Protein AF-A0A2N2HLJ0-F1 (afdb_monomer_lite)

Foldseek 3Di:
DDDDDDDDDDDDDDDDDDDDDPDPPPDDDDDPVPPPPDDAPQSVCVVVVNDPCLQAVDVVGDDDGFLVSVCVPQNDLVSQQVVQVVQVPRPSPDPVHDDTPCQARPNPDHGDPPVVVPDDSPDDGD

Sequence (126 aa):
MKRNRIGMRGLLVLAAILLGTAVVLSVSAADPASAPKGKFMADRHQDRGVTCDKCHKESPPKAAVPTKVCFECHGDYDRLAQRTKQVEPNPHASHEGKLDCEVCHHGHKPPTDHCGSCHSFGFKVK

Radius of gyration: 33.55 Å; chains: 1; bounding box: 104×65×46 Å

Secondary structure (DSSP, 8-state):
-------------------------------GGGS--PPPHHHHHHTTT--HHHH-SSSS--SPPPHHHHHHHH--HHHHHHHTTTSSS-TTS-TT-S--GGGT--SSS----SGGGT--------

pLDDT: mean 82.44, std 20.29, range [33.31, 98.19]

Structure (mmCIF, N/CA/C/O backbone):
data_AF-A0A2N2HLJ0-F1
#
_entry.id   AF-A0A2N2HLJ0-F1
#
loop_
_atom_site.group_PDB
_atom_site.id
_atom_site.type_symbol
_atom_site.label_atom_id
_atom_site.label_alt_id
_atom_site.label_comp_id
_atom_site.label_asym_id
_atom_site.label_entity_id
_atom_site.label_seq_id
_atom_site.pdbx_PDB_ins_code
_atom_site.Cartn_x
_atom_site.Cartn_y
_atom_site.Cartn_z
_atom_site.occupancy
_atom_site.B_iso_or_equiv
_atom_site.auth_seq_id
_atom_site.auth_comp_id
_atom_site.auth_asym_id
_atom_site.auth_atom_id
_atom_site.pdbx_PDB_model_num
ATOM 1 N N . MET A 1 1 ? -91.214 -53.027 -13.740 1.00 41.72 1 MET A N 1
ATOM 2 C CA . MET A 1 1 ? -90.485 -53.437 -14.964 1.00 41.72 1 MET A CA 1
ATOM 3 C C . MET A 1 1 ? -88.998 -53.152 -14.791 1.00 41.72 1 MET A C 1
ATOM 5 O O . MET A 1 1 ? -88.645 -52.139 -14.201 1.00 41.72 1 MET A O 1
ATOM 9 N N . LYS A 1 2 ? -88.161 -54.117 -15.186 1.00 39.00 2 LYS A N 1
ATOM 10 C CA . LYS A 1 2 ? -86.738 -54.274 -14.838 1.00 39.00 2 LYS A CA 1
ATOM 11 C C . LYS A 1 2 ? -85.865 -53.083 -15.261 1.00 39.00 2 LYS A C 1
ATOM 13 O O . LYS A 1 2 ? -85.905 -52.664 -16.411 1.00 39.00 2 LYS A O 1
ATOM 18 N N . ARG A 1 3 ? -85.023 -52.615 -14.335 1.00 48.09 3 ARG A N 1
ATOM 19 C CA . ARG A 1 3 ? -83.837 -51.786 -14.603 1.00 48.09 3 ARG A CA 1
ATOM 20 C C . ARG A 1 3 ? -82.631 -52.710 -14.796 1.00 48.09 3 ARG A C 1
ATOM 22 O O . ARG A 1 3 ? -82.399 -53.552 -13.93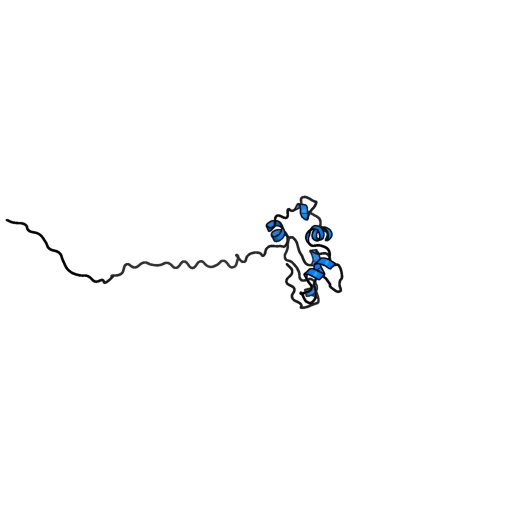5 1.00 48.09 3 ARG A O 1
ATOM 29 N N . ASN A 1 4 ? -81.859 -52.526 -15.864 1.00 40.19 4 ASN A N 1
ATOM 30 C CA . ASN A 1 4 ? -80.492 -53.053 -15.989 1.00 40.19 4 ASN A CA 1
ATOM 31 C C . ASN A 1 4 ? -79.734 -52.158 -16.991 1.00 40.19 4 ASN A C 1
ATOM 33 O O . ASN A 1 4 ? -80.114 -52.112 -18.154 1.00 40.19 4 ASN A O 1
ATOM 37 N N . ARG A 1 5 ? -78.928 -51.181 -16.545 1.00 53.34 5 ARG A N 1
ATOM 38 C CA . ARG A 1 5 ? -77.476 -51.251 -16.234 1.00 53.34 5 ARG A CA 1
ATOM 39 C C . ARG A 1 5 ? -76.655 -51.863 -17.382 1.00 53.34 5 ARG A C 1
ATOM 41 O O . ARG A 1 5 ? -76.783 -53.046 -17.652 1.00 53.34 5 ARG A O 1
ATOM 48 N N . ILE A 1 6 ? -76.023 -51.017 -18.202 1.00 54.12 6 ILE A N 1
ATOM 49 C CA . ILE A 1 6 ? -74.622 -50.521 -18.137 1.00 54.12 6 ILE A CA 1
ATOM 50 C C . ILE A 1 6 ? -73.573 -51.573 -18.540 1.00 54.12 6 ILE A C 1
ATOM 52 O O . ILE A 1 6 ? -73.383 -52.571 -17.858 1.00 54.12 6 ILE A O 1
ATOM 56 N N . GLY A 1 7 ? -72.794 -51.208 -19.559 1.00 33.31 7 GLY A N 1
ATOM 57 C CA . GLY A 1 7 ? -71.381 -51.544 -19.786 1.00 33.31 7 GLY A CA 1
ATOM 58 C C . GLY A 1 7 ? -70.936 -50.665 -20.960 1.00 33.31 7 GLY A C 1
ATOM 59 O O . GLY A 1 7 ? -71.536 -50.751 -22.019 1.00 33.31 7 GLY A O 1
ATOM 60 N N . MET A 1 8 ? -70.118 -49.618 -20.834 1.00 50.66 8 MET A N 1
ATOM 61 C CA . MET A 1 8 ? -68.741 -49.494 -20.345 1.00 50.66 8 MET A CA 1
ATOM 62 C C . MET A 1 8 ? -67.777 -50.479 -21.008 1.00 50.66 8 MET A C 1
ATOM 64 O O . MET A 1 8 ? -67.584 -51.578 -20.497 1.00 50.66 8 MET A O 1
ATOM 68 N N . ARG A 1 9 ? -67.159 -50.041 -22.118 1.00 46.88 9 ARG A N 1
ATOM 69 C CA . ARG A 1 9 ? -65.729 -50.207 -22.453 1.00 46.88 9 ARG A CA 1
ATOM 70 C C . ARG A 1 9 ? -65.421 -49.658 -23.851 1.00 46.88 9 ARG A C 1
ATOM 72 O O . ARG A 1 9 ? -66.042 -50.087 -24.813 1.00 46.88 9 ARG A O 1
ATOM 79 N N . GLY A 1 10 ? -64.399 -48.807 -23.954 1.00 35.62 10 GLY A N 1
ATOM 80 C CA . GLY A 1 10 ? -63.645 -48.644 -25.200 1.00 35.62 10 GLY A CA 1
ATOM 81 C C . GLY A 1 10 ? -63.074 -47.251 -25.454 1.00 35.62 10 GLY A C 1
ATOM 82 O O . GLY A 1 10 ? -63.817 -46.376 -25.861 1.00 35.62 10 GLY A O 1
ATOM 83 N N . LEU A 1 11 ? -61.751 -47.129 -25.267 1.00 45.88 11 LEU A N 1
ATOM 84 C CA . LEU A 1 11 ? -60.793 -46.321 -26.051 1.00 45.88 11 LEU A CA 1
ATOM 85 C C . LEU A 1 11 ? -61.077 -44.808 -26.213 1.00 45.88 11 LEU A C 1
ATOM 87 O O . LEU A 1 11 ? -61.991 -44.402 -26.908 1.00 45.88 11 LEU A O 1
ATOM 91 N N . LEU A 1 12 ? -60.332 -43.941 -25.518 1.00 43.38 12 LEU A N 1
ATOM 92 C CA . LEU A 1 12 ? -59.029 -43.372 -25.930 1.00 43.38 12 LEU A CA 1
ATOM 93 C C . LEU A 1 12 ? -59.136 -42.206 -26.941 1.00 43.38 12 LEU A C 1
ATOM 95 O O . LEU A 1 12 ? -59.811 -42.303 -27.955 1.00 43.38 12 LEU A O 1
ATOM 99 N N . VAL A 1 13 ? -58.297 -41.193 -26.676 1.00 43.41 13 VAL A N 1
ATOM 100 C CA . VAL A 1 13 ? -57.771 -40.133 -27.569 1.00 43.41 13 VAL A CA 1
ATOM 101 C C . VAL A 1 13 ? -58.446 -38.742 -27.525 1.00 43.41 13 VAL A C 1
ATOM 103 O O . VAL A 1 13 ? -59.406 -38.452 -28.223 1.00 43.41 13 VAL A O 1
ATOM 106 N N . LEU A 1 14 ? -57.850 -37.881 -26.684 1.00 48.00 14 LEU A N 1
ATOM 107 C CA . LEU A 1 14 ? -57.333 -36.520 -26.953 1.00 48.00 14 LEU A CA 1
ATOM 108 C C . LEU A 1 14 ? -58.010 -35.647 -28.033 1.00 48.00 14 LEU A C 1
ATOM 110 O O . LEU A 1 14 ? -57.856 -35.921 -29.216 1.00 48.00 14 LEU A O 1
ATOM 114 N N . ALA A 1 15 ? -58.509 -34.469 -27.636 1.00 42.38 15 ALA A N 1
ATOM 115 C CA . ALA A 1 15 ? -58.113 -33.187 -28.244 1.00 42.38 15 ALA A CA 1
ATOM 116 C C . ALA A 1 15 ? -58.603 -32.003 -27.391 1.00 42.38 15 ALA A C 1
ATOM 118 O O . ALA A 1 15 ? -59.780 -31.881 -27.066 1.00 42.38 15 ALA A O 1
ATOM 119 N N . ALA A 1 16 ? -57.651 -31.159 -27.005 1.00 51.50 16 ALA A N 1
ATOM 120 C CA . ALA A 1 16 ? -57.795 -30.001 -26.138 1.00 51.50 16 ALA A CA 1
ATOM 121 C C . ALA A 1 16 ? -58.559 -28.839 -26.800 1.00 51.50 16 ALA A C 1
ATOM 123 O O . ALA A 1 16 ? -58.324 -28.530 -27.966 1.00 51.50 16 ALA A O 1
ATOM 124 N N . ILE A 1 17 ? -59.395 -28.139 -26.024 1.00 53.31 17 ILE A N 1
ATOM 125 C CA . ILE A 1 17 ? -59.986 -26.847 -26.402 1.00 53.31 17 ILE A CA 1
ATOM 126 C C . ILE A 1 17 ? -59.719 -25.831 -25.279 1.00 53.31 17 ILE A C 1
ATOM 128 O O . ILE A 1 17 ? -60.378 -25.820 -24.246 1.00 53.31 17 ILE A O 1
ATOM 132 N N . LEU A 1 18 ? -58.680 -25.026 -25.520 1.00 51.25 18 LEU A N 1
ATOM 133 C CA . LEU A 1 18 ? -58.551 -23.585 -25.261 1.00 51.25 18 LEU A CA 1
ATOM 134 C C . LEU A 1 18 ? -59.130 -23.027 -23.942 1.00 51.25 18 LEU A C 1
ATOM 136 O O . LEU A 1 18 ? -60.212 -22.443 -23.924 1.00 51.25 18 LEU A O 1
ATOM 140 N N . LEU A 1 19 ? -58.326 -23.061 -22.874 1.00 52.19 19 LEU A N 1
ATOM 141 C CA . LEU A 1 19 ? -58.404 -22.080 -21.784 1.00 52.19 19 LEU A CA 1
ATOM 142 C C . LEU A 1 19 ? -57.305 -21.031 -21.995 1.00 52.19 19 LEU A C 1
ATOM 144 O O . LEU A 1 19 ? -56.118 -21.328 -21.874 1.00 52.19 19 LEU A O 1
ATOM 148 N N . GLY A 1 20 ? -57.703 -19.809 -22.350 1.00 51.50 20 GLY A N 1
ATOM 149 C CA . GLY A 1 20 ? -56.800 -18.675 -22.521 1.00 51.50 20 GLY A CA 1
ATOM 150 C C . GLY A 1 20 ? -56.199 -18.233 -21.189 1.00 51.50 20 GLY A C 1
ATOM 151 O O . GLY A 1 20 ? -56.867 -17.595 -20.380 1.00 51.50 20 GLY A O 1
ATOM 152 N N . THR A 1 21 ? -54.924 -18.544 -20.971 1.00 58.72 21 THR A N 1
ATOM 153 C CA . THR A 1 21 ? -54.109 -17.960 -19.903 1.00 58.72 21 THR A CA 1
ATOM 154 C C . THR A 1 21 ? -53.333 -16.775 -20.466 1.00 58.72 21 THR A C 1
ATOM 156 O O . THR A 1 21 ? -52.377 -16.955 -21.221 1.00 58.72 21 THR A O 1
ATOM 159 N N . ALA A 1 22 ? -53.741 -15.558 -20.108 1.00 55.38 22 ALA A N 1
ATOM 160 C CA . ALA A 1 22 ? -52.951 -14.357 -20.342 1.00 55.38 22 ALA A CA 1
ATOM 161 C C . ALA A 1 22 ? -51.695 -14.412 -19.455 1.00 55.38 22 ALA A C 1
ATOM 163 O O . ALA A 1 22 ? -51.746 -14.123 -18.261 1.00 55.38 22 ALA A O 1
ATOM 164 N N . VAL A 1 23 ? -50.568 -14.832 -20.032 1.00 57.69 23 VAL A N 1
ATOM 165 C CA . VAL A 1 23 ? -49.259 -14.752 -19.377 1.00 57.69 23 VAL A CA 1
ATOM 166 C C . VAL A 1 23 ? -48.766 -13.316 -19.523 1.00 57.69 23 VAL A C 1
ATOM 168 O O . VAL A 1 23 ? -48.292 -12.909 -20.580 1.00 57.69 23 VAL A O 1
ATOM 171 N N . VAL A 1 24 ? -48.906 -12.531 -18.459 1.00 59.25 24 VAL A N 1
ATOM 172 C CA . VAL A 1 24 ? -48.225 -11.240 -18.326 1.00 59.25 24 VAL A CA 1
ATOM 173 C C . VAL A 1 24 ? -46.728 -11.500 -18.139 1.00 59.25 24 VAL A C 1
ATOM 175 O O . VAL A 1 24 ? -46.290 -11.941 -17.079 1.00 59.25 24 VAL A O 1
ATOM 178 N N . LEU A 1 25 ? -45.933 -11.261 -19.187 1.00 54.66 25 LEU A N 1
ATOM 179 C CA . LEU A 1 25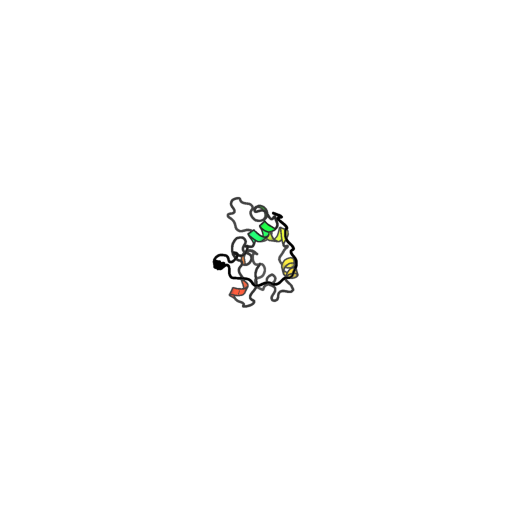 ? -44.477 -11.170 -19.069 1.00 54.66 25 LEU A CA 1
ATOM 180 C C . LEU A 1 25 ? -44.135 -9.860 -18.351 1.00 54.66 25 LEU A C 1
ATOM 182 O O . LEU A 1 25 ? -44.037 -8.802 -18.972 1.00 54.66 25 LEU A O 1
ATOM 186 N N . SER A 1 26 ? -43.937 -9.929 -17.039 1.00 60.12 26 SER A N 1
ATOM 187 C CA . SER A 1 26 ? -43.266 -8.863 -16.300 1.00 60.12 26 SER A CA 1
ATOM 188 C C . SER A 1 26 ? -41.787 -8.860 -16.691 1.00 60.12 26 SER A C 1
ATOM 190 O O . SER A 1 26 ? -40.994 -9.644 -16.175 1.00 60.12 26 SER A O 1
ATOM 192 N N . VAL A 1 27 ? -41.407 -7.991 -17.628 1.00 61.78 27 VAL A N 1
ATOM 193 C CA . VAL A 1 27 ? -40.005 -7.604 -17.813 1.00 61.78 27 VAL A CA 1
ATOM 194 C C . VAL A 1 27 ? -39.602 -6.802 -16.577 1.00 61.78 27 VAL A C 1
ATOM 196 O O . VAL A 1 27 ? -40.011 -5.657 -16.402 1.00 61.78 27 VAL A O 1
ATOM 199 N N . SER A 1 28 ? -38.819 -7.411 -15.686 1.00 66.31 28 SER A N 1
ATOM 200 C CA . SER A 1 28 ? -38.047 -6.643 -14.712 1.00 66.31 28 SER A CA 1
ATOM 201 C C . SER A 1 28 ? -36.950 -5.916 -15.478 1.00 66.31 28 SER A C 1
ATOM 203 O O . SER A 1 28 ? -36.001 -6.537 -15.956 1.00 66.31 28 SER A O 1
ATOM 205 N N . ALA A 1 29 ? -37.095 -4.600 -15.623 1.00 62.53 29 ALA A N 1
ATOM 206 C CA . ALA A 1 29 ? -35.993 -3.744 -16.025 1.00 62.53 29 ALA A CA 1
ATOM 207 C C . ALA A 1 29 ? -34.878 -3.903 -14.982 1.00 62.53 29 ALA A C 1
ATOM 209 O O . ALA A 1 29 ? -35.092 -3.650 -13.799 1.00 62.53 29 ALA A O 1
ATOM 210 N N . ALA A 1 30 ? -33.710 -4.385 -15.403 1.00 61.69 30 ALA A N 1
ATOM 211 C CA . ALA A 1 30 ? -32.536 -4.378 -14.549 1.00 61.69 30 ALA A CA 1
ATOM 212 C C . ALA A 1 30 ? -32.138 -2.914 -14.313 1.00 61.69 30 ALA A C 1
ATOM 214 O O . ALA A 1 30 ? -31.792 -2.212 -15.263 1.00 61.69 30 ALA A O 1
ATOM 215 N N . ASP A 1 31 ? -32.217 -2.455 -13.063 1.00 63.84 31 ASP A N 1
ATOM 216 C CA . ASP A 1 31 ? -31.758 -1.127 -12.667 1.00 63.84 31 ASP A CA 1
ATOM 217 C C . ASP A 1 31 ? -30.255 -0.980 -12.981 1.00 63.84 31 ASP A C 1
ATOM 219 O O . ASP A 1 31 ? -29.427 -1.677 -12.382 1.00 63.84 31 ASP A O 1
ATOM 223 N N . PRO A 1 32 ? -29.844 -0.047 -13.863 1.00 59.53 32 PRO A N 1
ATOM 224 C CA . PRO A 1 32 ? -28.428 0.198 -14.153 1.00 59.53 32 PRO A CA 1
ATOM 225 C C . PRO A 1 32 ? -27.656 0.749 -12.936 1.00 59.53 32 PRO A C 1
ATOM 227 O O . PRO A 1 32 ? -26.433 0.869 -12.975 1.00 59.53 32 PRO A O 1
ATOM 230 N N . ALA A 1 33 ? -28.351 1.056 -11.836 1.00 60.28 33 ALA A N 1
ATOM 231 C CA . ALA A 1 33 ? -27.780 1.536 -10.582 1.00 60.28 33 ALA A CA 1
ATOM 232 C C . ALA A 1 33 ? -27.187 0.427 -9.686 1.00 60.28 33 ALA A C 1
ATOM 234 O O . ALA A 1 33 ? -26.561 0.741 -8.673 1.00 60.28 33 ALA A O 1
ATOM 235 N N . SER A 1 34 ? -27.348 -0.856 -10.032 1.00 54.56 34 SER A N 1
ATOM 236 C CA . SER A 1 34 ? -26.868 -1.984 -9.213 1.00 54.56 34 SER A CA 1
ATOM 237 C C . SER A 1 34 ? -25.514 -2.561 -9.643 1.00 54.56 34 SER A C 1
ATOM 239 O O . SER A 1 34 ? -25.182 -3.685 -9.264 1.00 54.56 34 SER A O 1
ATOM 241 N N . ALA A 1 35 ? -24.692 -1.813 -10.388 1.00 53.22 35 ALA A N 1
ATOM 242 C CA . ALA A 1 35 ? -23.286 -2.183 -10.539 1.00 53.22 35 ALA A CA 1
ATOM 243 C C . ALA A 1 35 ? -22.648 -2.256 -9.133 1.00 53.22 35 ALA A C 1
ATOM 245 O O . ALA A 1 35 ? -22.738 -1.276 -8.384 1.00 53.22 35 ALA A O 1
ATOM 246 N N . PRO A 1 36 ? -22.029 -3.385 -8.731 1.00 53.59 36 PRO A N 1
ATOM 247 C CA . PRO A 1 36 ? -21.433 -3.485 -7.411 1.00 53.59 36 PRO A CA 1
ATOM 248 C C . PRO A 1 36 ? -20.367 -2.401 -7.298 1.00 53.59 36 PRO A C 1
ATOM 250 O O . PRO A 1 36 ? -19.392 -2.410 -8.052 1.00 53.59 36 PRO A O 1
ATOM 253 N N . LYS A 1 37 ? -20.544 -1.460 -6.364 1.00 61.03 37 LYS A N 1
ATOM 254 C CA . LYS A 1 37 ? -19.458 -0.566 -5.958 1.00 61.03 37 LYS A CA 1
ATOM 255 C C . LYS A 1 37 ? -18.317 -1.482 -5.523 1.00 61.03 37 LYS A C 1
ATOM 257 O O . LYS A 1 37 ? -18.473 -2.247 -4.573 1.00 61.03 37 LYS A O 1
ATOM 262 N N . GLY A 1 38 ? -17.235 -1.510 -6.301 1.00 68.94 38 GLY A N 1
ATOM 263 C CA . GLY A 1 38 ? -16.115 -2.404 -6.036 1.00 68.94 38 GLY A CA 1
ATOM 264 C C . GLY A 1 38 ? -15.620 -2.200 -4.607 1.00 68.94 38 GLY A C 1
ATOM 265 O O . GLY A 1 38 ? -15.519 -1.063 -4.153 1.00 68.94 38 GLY A O 1
ATOM 266 N N . LYS A 1 39 ? -15.332 -3.297 -3.902 1.00 84.88 39 LYS A N 1
ATOM 267 C CA . LYS A 1 39 ? -14.781 -3.246 -2.542 1.00 84.88 39 LYS A CA 1
ATOM 268 C C . LYS A 1 39 ? -13.474 -2.448 -2.541 1.00 84.88 39 LYS A C 1
ATOM 270 O O . LYS A 1 39 ? -12.612 -2.717 -3.382 1.00 84.88 39 LYS A O 1
ATOM 275 N N . PHE A 1 40 ? -13.317 -1.508 -1.614 1.00 93.38 40 PHE A N 1
ATOM 276 C CA . PHE A 1 40 ? -12.051 -0.813 -1.388 1.00 93.38 40 PHE A CA 1
ATOM 277 C C . PHE A 1 40 ? -11.051 -1.725 -0.671 1.00 93.38 40 PHE A C 1
ATOM 279 O O . PHE A 1 40 ? -11.376 -2.835 -0.239 1.00 93.38 40 PHE A O 1
ATOM 286 N N . MET A 1 41 ? -9.797 -1.286 -0.560 1.00 95.19 41 MET A N 1
ATOM 287 C CA . MET A 1 41 ? -8.759 -2.058 0.125 1.00 95.19 41 MET A CA 1
ATOM 288 C C . MET A 1 41 ? -9.160 -2.378 1.574 1.00 95.19 41 MET A C 1
ATOM 290 O O . MET A 1 41 ? -8.999 -3.526 1.996 1.00 95.19 41 MET A O 1
ATOM 294 N N . ALA A 1 42 ? -9.715 -1.409 2.310 1.00 95.56 42 ALA A N 1
ATOM 295 C CA . ALA A 1 42 ? -10.157 -1.599 3.690 1.00 95.56 42 ALA A CA 1
ATOM 296 C C . ALA A 1 42 ? -11.263 -2.659 3.795 1.00 95.56 42 ALA A C 1
ATOM 298 O O . ALA A 1 42 ? -11.154 -3.556 4.627 1.00 95.56 42 ALA A O 1
ATOM 299 N N . ASP A 1 43 ? -12.249 -2.640 2.892 1.00 95.38 43 ASP A N 1
ATOM 300 C CA . ASP A 1 43 ? -13.318 -3.648 2.859 1.00 95.38 43 ASP A CA 1
ATOM 301 C C . ASP A 1 43 ? -12.742 -5.060 2.674 1.00 95.38 43 ASP A C 1
ATOM 303 O O . ASP A 1 43 ? -13.137 -6.006 3.350 1.00 95.38 43 ASP A O 1
ATOM 307 N N . ARG A 1 44 ? -11.744 -5.214 1.791 1.00 95.00 44 ARG A N 1
ATOM 308 C CA . ARG A 1 44 ? -11.094 -6.514 1.545 1.00 95.00 44 ARG A CA 1
ATOM 309 C C . ARG A 1 44 ? -10.286 -7.020 2.738 1.00 95.00 44 ARG A C 1
ATOM 311 O O . ARG A 1 44 ? -10.125 -8.238 2.871 1.00 95.00 44 ARG A O 1
ATOM 318 N N . HIS A 1 45 ? -9.747 -6.118 3.554 1.00 96.88 45 HIS A N 1
ATOM 319 C CA . HIS A 1 45 ? -9.066 -6.458 4.803 1.00 96.88 45 HIS A CA 1
ATOM 320 C C . HIS A 1 45 ? -10.083 -6.836 5.883 1.00 96.88 45 HIS A C 1
ATOM 322 O O . HIS A 1 45 ? -9.920 -7.867 6.536 1.00 96.88 45 HIS A O 1
ATOM 328 N N . GLN A 1 46 ? -11.172 -6.078 6.004 1.00 96.62 46 GLN A N 1
ATOM 329 C CA . GLN A 1 46 ? -12.259 -6.377 6.931 1.00 96.62 46 GLN A CA 1
ATOM 330 C C . GLN A 1 46 ? -12.913 -7.733 6.628 1.00 96.62 46 GLN A C 1
ATOM 332 O O . GLN A 1 46 ? -13.109 -8.530 7.543 1.00 96.62 46 GLN A O 1
ATOM 337 N N . ASP A 1 47 ? -13.140 -8.057 5.350 1.00 96.12 47 ASP A N 1
ATOM 338 C CA . ASP A 1 47 ? -13.616 -9.376 4.902 1.00 96.12 47 ASP A CA 1
ATOM 339 C C . ASP A 1 47 ? -12.708 -10.536 5.361 1.00 96.12 47 ASP A C 1
ATOM 341 O O . ASP A 1 47 ? -13.134 -11.688 5.408 1.00 96.12 47 ASP A O 1
ATOM 345 N N . ARG A 1 48 ? -11.435 -10.248 5.663 1.00 96.12 48 ARG A N 1
ATOM 346 C CA . ARG A 1 48 ? -10.425 -11.209 6.138 1.00 96.12 48 ARG A CA 1
ATOM 347 C C . ARG A 1 48 ? -10.225 -11.158 7.654 1.00 96.12 48 ARG A C 1
ATOM 349 O O . ARG A 1 48 ? -9.270 -11.741 8.156 1.00 96.12 48 ARG A O 1
ATOM 356 N N . GLY A 1 49 ? -11.107 -10.471 8.378 1.00 97.25 49 GLY A N 1
ATOM 357 C CA . GLY A 1 49 ? -11.057 -10.362 9.835 1.00 97.25 49 GLY A CA 1
ATOM 358 C C . GLY A 1 49 ? -10.031 -9.356 10.360 1.00 97.25 49 GLY A C 1
ATOM 359 O O . GLY A 1 49 ? -9.728 -9.371 11.550 1.00 97.25 49 GLY A O 1
ATOM 360 N N . VAL A 1 50 ? -9.489 -8.481 9.508 1.00 97.06 50 VAL A N 1
ATOM 361 C CA . VAL A 1 50 ? -8.612 -7.395 9.958 1.00 97.06 50 VAL A CA 1
ATOM 362 C C . VAL A 1 50 ? -9.477 -6.277 10.530 1.00 97.06 50 VAL A C 1
ATOM 364 O O . VAL A 1 50 ? -10.280 -5.666 9.827 1.00 97.06 50 VAL A O 1
ATOM 367 N N . THR A 1 51 ? -9.317 -6.023 11.822 1.00 95.62 51 THR A N 1
ATOM 368 C CA . THR A 1 51 ? -10.047 -4.990 12.557 1.00 95.62 51 THR A CA 1
ATOM 369 C C . THR A 1 51 ? -9.406 -3.612 12.382 1.00 95.62 51 THR A C 1
ATOM 371 O O . THR A 1 51 ? -8.221 -3.493 12.063 1.00 95.62 51 THR A O 1
ATOM 374 N N . CYS A 1 52 ? -10.182 -2.548 12.609 1.00 95.31 52 CYS A N 1
ATOM 375 C CA . CYS A 1 52 ? -9.747 -1.164 12.388 1.00 95.31 52 CYS A CA 1
ATOM 376 C C . CYS A 1 52 ? -8.457 -0.805 13.151 1.00 95.31 52 CYS A C 1
ATOM 378 O O . CYS A 1 52 ? -7.625 -0.068 12.622 1.00 95.31 52 CYS A O 1
ATOM 380 N N . ASP A 1 53 ? -8.260 -1.366 14.353 1.00 94.88 53 ASP A N 1
ATOM 381 C CA . ASP A 1 53 ? -7.094 -1.133 15.224 1.00 94.88 53 ASP A CA 1
ATOM 382 C C . ASP A 1 53 ? -5.765 -1.663 14.653 1.00 94.88 53 ASP A C 1
ATOM 384 O O . ASP A 1 53 ? -4.669 -1.273 15.086 1.00 94.88 53 ASP A O 1
ATOM 388 N N . LYS A 1 54 ? -5.844 -2.559 13.661 1.00 96.50 54 LYS A N 1
ATOM 389 C CA . LYS A 1 54 ? -4.659 -3.068 12.966 1.00 96.50 54 LYS A CA 1
ATOM 390 C C . LYS A 1 54 ? -4.030 -2.006 12.084 1.00 96.50 54 LYS A C 1
ATOM 392 O O . LYS A 1 54 ? -2.809 -1.952 12.027 1.00 96.50 54 LYS A O 1
ATOM 397 N N . CYS A 1 55 ? -4.834 -1.125 11.495 1.00 96.06 55 CYS A N 1
ATOM 398 C CA . CYS A 1 55 ? -4.344 -0.023 10.672 1.00 96.06 55 CYS A CA 1
ATOM 399 C C . CYS A 1 55 ? -4.275 1.296 11.451 1.00 96.06 55 CYS A C 1
ATOM 401 O O . CYS A 1 55 ? -3.257 1.984 11.431 1.00 96.06 55 CYS A O 1
ATOM 403 N N . HIS A 1 56 ? -5.341 1.632 12.176 1.00 96.12 56 HIS A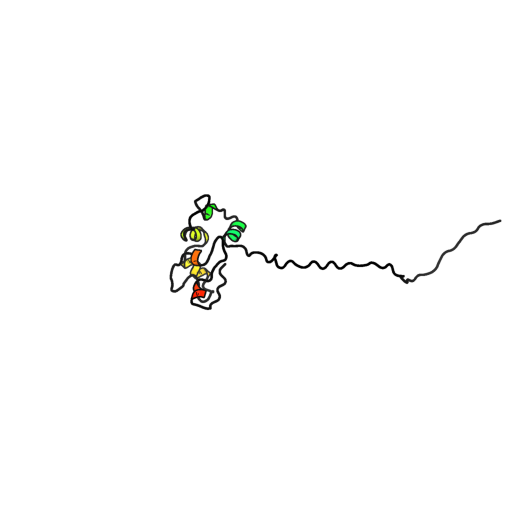 N 1
ATOM 404 C CA . HIS A 1 56 ? -5.481 2.905 12.872 1.00 96.12 56 HIS A CA 1
ATOM 405 C C . HIS A 1 56 ? -5.290 2.735 14.374 1.00 96.12 56 HIS A C 1
ATOM 407 O O . HIS A 1 56 ? -5.886 1.860 14.989 1.00 96.12 56 HIS A O 1
ATOM 413 N N . LYS A 1 57 ? -4.482 3.597 14.990 1.00 90.38 57 LYS A N 1
ATOM 414 C CA . LYS A 1 57 ? -4.309 3.605 16.454 1.00 90.38 57 LYS A CA 1
ATOM 415 C C . LYS A 1 57 ? -5.278 4.547 17.168 1.00 90.38 57 LYS A C 1
ATOM 417 O O . LYS A 1 57 ? -5.384 4.506 18.387 1.00 90.38 57 LYS A O 1
ATOM 422 N N . GLU A 1 58 ? -6.006 5.355 16.405 1.00 90.06 58 GLU A N 1
ATOM 423 C CA . GLU A 1 58 ? -6.967 6.338 16.895 1.00 90.06 58 GLU A CA 1
ATOM 424 C C . GLU A 1 58 ? -8.403 5.912 16.582 1.00 90.06 58 GLU A C 1
ATOM 426 O O . GLU A 1 58 ? -8.668 5.256 15.572 1.00 90.06 58 GLU A O 1
ATOM 431 N N . SER A 1 59 ? -9.341 6.341 17.428 1.00 87.88 59 SER A N 1
ATOM 432 C CA . SER A 1 59 ? -10.779 6.194 17.207 1.00 87.88 59 SER A CA 1
ATOM 433 C C . SER A 1 59 ? -11.495 7.511 17.553 1.00 87.88 59 SER A C 1
ATOM 435 O O . SER A 1 59 ? -11.445 7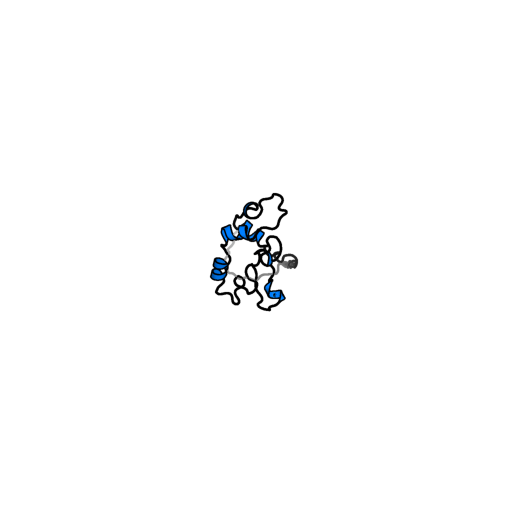.925 18.714 1.00 87.88 59 SER A O 1
ATOM 437 N N . PRO A 1 60 ? -12.148 8.192 16.589 1.00 88.81 60 PRO A N 1
ATOM 438 C CA . PRO A 1 60 ? -12.170 7.867 15.162 1.00 88.81 60 PRO A CA 1
ATOM 439 C C . PRO A 1 60 ? -10.793 8.096 14.501 1.00 88.81 60 PRO A C 1
ATOM 441 O O . PRO A 1 60 ? -10.047 8.962 14.962 1.00 88.81 60 PRO A O 1
ATOM 444 N N . PRO A 1 61 ? -10.459 7.376 13.415 1.00 91.75 61 PRO A N 1
ATOM 445 C CA . PRO A 1 61 ? -9.232 7.615 12.660 1.00 91.75 61 PRO A CA 1
ATOM 446 C C . PRO A 1 61 ? -9.165 9.033 12.085 1.00 91.75 61 PRO A C 1
ATOM 448 O O . PRO A 1 61 ? -10.121 9.485 11.452 1.00 91.75 61 PRO A O 1
ATOM 451 N N . LYS A 1 62 ? -8.034 9.722 12.273 1.00 89.44 62 LYS A N 1
ATOM 452 C CA . LYS A 1 62 ? -7.792 11.054 11.686 1.00 89.44 62 LYS A CA 1
ATOM 453 C C . LYS A 1 62 ? -6.513 11.127 10.860 1.00 89.44 62 LYS A C 1
ATOM 455 O O . LYS A 1 62 ? -6.470 11.869 9.883 1.00 89.44 62 LYS A O 1
ATOM 460 N N . ALA A 1 63 ? -5.489 10.370 11.244 1.00 89.56 63 ALA A N 1
ATOM 461 C CA . ALA A 1 63 ? -4.213 10.326 10.542 1.00 89.56 63 ALA A CA 1
ATOM 462 C C . ALA A 1 63 ? -4.176 9.265 9.427 1.00 89.56 63 ALA A C 1
ATOM 464 O O . ALA A 1 63 ? -4.844 8.227 9.505 1.00 89.56 63 ALA A O 1
ATOM 465 N N . ALA A 1 64 ? -3.340 9.524 8.416 1.00 91.00 64 ALA A N 1
ATOM 466 C CA . ALA A 1 64 ? -2.938 8.535 7.420 1.00 91.00 64 ALA A CA 1
ATOM 467 C C . ALA A 1 64 ? -2.189 7.363 8.079 1.00 91.00 64 ALA A C 1
ATOM 469 O O . ALA A 1 64 ? -1.594 7.509 9.153 1.00 91.00 64 ALA A O 1
ATOM 470 N N . VAL A 1 65 ? -2.246 6.187 7.453 1.00 94.56 65 VAL A N 1
ATOM 471 C CA . VAL A 1 65 ? -1.634 4.973 8.004 1.00 94.56 65 VAL A CA 1
ATOM 472 C C . VAL A 1 65 ? -0.199 4.894 7.497 1.00 94.56 65 VAL A C 1
ATOM 474 O O . VAL A 1 65 ? 0.006 4.771 6.294 1.00 94.56 65 VAL A O 1
ATOM 477 N N . PRO A 1 66 ? 0.815 4.913 8.376 1.00 95.25 66 PRO A N 1
ATOM 478 C CA . PRO A 1 66 ? 2.191 4.854 7.916 1.00 95.25 66 PRO A CA 1
ATOM 479 C C . PRO A 1 66 ? 2.485 3.495 7.273 1.00 95.25 66 PRO A C 1
ATOM 481 O O . PRO A 1 66 ? 2.107 2.450 7.810 1.00 95.25 66 PRO A O 1
ATOM 484 N N . THR A 1 67 ? 3.267 3.509 6.191 1.00 96.81 67 THR A N 1
ATOM 485 C CA . THR A 1 67 ? 3.734 2.330 5.437 1.00 96.81 67 THR A CA 1
ATOM 486 C C . THR A 1 67 ? 4.208 1.167 6.323 1.00 96.81 67 THR A C 1
ATOM 488 O O . THR A 1 67 ? 3.963 -0.003 6.028 1.00 96.81 67 THR A O 1
ATOM 491 N N . LYS A 1 68 ? 4.836 1.467 7.469 1.00 97.00 68 LYS A N 1
ATOM 492 C CA . LYS A 1 68 ? 5.310 0.451 8.420 1.00 97.00 68 LYS A CA 1
ATOM 493 C C . LYS A 1 68 ? 4.203 -0.500 8.896 1.00 97.00 68 LYS A C 1
ATOM 495 O O . LYS A 1 68 ? 4.496 -1.667 9.133 1.00 97.00 68 LYS A O 1
ATOM 500 N N . VAL A 1 69 ? 2.961 -0.035 9.026 1.00 97.25 69 VAL A N 1
ATOM 501 C CA . VAL A 1 69 ? 1.829 -0.874 9.450 1.00 97.25 69 VAL A CA 1
ATOM 502 C C . VAL A 1 69 ? 1.493 -1.921 8.385 1.00 97.25 69 VAL A C 1
ATOM 504 O O . VAL A 1 69 ? 1.221 -3.072 8.711 1.00 97.25 69 VAL A O 1
ATOM 507 N N . CYS A 1 70 ? 1.599 -1.569 7.102 1.00 97.38 70 CYS A N 1
ATOM 508 C CA . CYS A 1 70 ? 1.408 -2.505 5.993 1.00 97.38 70 CYS A CA 1
ATOM 509 C C . CYS A 1 70 ? 2.438 -3.647 6.048 1.00 97.38 70 CYS A C 1
ATOM 511 O O . CYS A 1 70 ? 2.112 -4.817 5.817 1.00 97.38 70 CYS A O 1
ATOM 513 N N . PHE A 1 71 ? 3.682 -3.318 6.405 1.00 97.88 71 PHE A N 1
ATOM 514 C CA . PHE A 1 71 ? 4.785 -4.278 6.471 1.00 97.88 71 PHE A CA 1
ATOM 515 C C . PHE A 1 71 ? 4.614 -5.338 7.554 1.00 97.88 71 PHE A C 1
ATOM 517 O O . PHE A 1 71 ? 5.156 -6.432 7.397 1.00 97.88 71 PHE A O 1
ATOM 524 N N . GLU A 1 72 ? 3.814 -5.074 8.592 1.00 97.25 72 GLU A N 1
ATOM 525 C CA . GLU A 1 72 ? 3.520 -6.049 9.652 1.00 97.25 72 GLU A CA 1
ATOM 526 C C . GLU A 1 72 ? 2.871 -7.331 9.102 1.00 97.25 72 GLU A C 1
ATOM 528 O O . GLU A 1 72 ? 3.007 -8.395 9.703 1.00 97.25 72 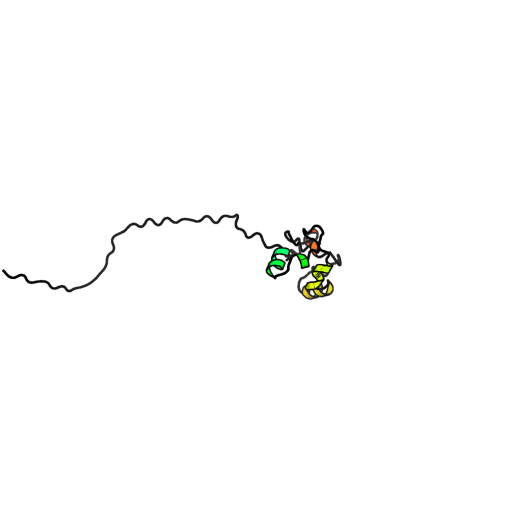GLU A O 1
ATOM 533 N N . CYS A 1 73 ? 2.211 -7.263 7.937 1.00 97.44 73 CYS A N 1
ATOM 534 C CA . CYS A 1 73 ? 1.609 -8.425 7.270 1.00 97.44 73 CYS A CA 1
ATOM 535 C C . CYS A 1 73 ? 2.172 -8.694 5.864 1.00 97.44 73 CYS A C 1
ATOM 537 O O . CYS A 1 73 ? 2.265 -9.851 5.447 1.00 97.44 73 CYS A O 1
ATOM 539 N N . HIS A 1 74 ? 2.545 -7.653 5.116 1.00 96.75 74 HIS A N 1
ATOM 540 C CA . HIS A 1 74 ? 2.956 -7.784 3.714 1.00 96.75 74 HIS A CA 1
ATOM 541 C C . HIS A 1 74 ? 4.471 -7.953 3.517 1.00 96.75 74 HIS A C 1
ATOM 543 O O . HIS A 1 74 ? 4.891 -8.480 2.481 1.00 96.75 74 HIS A O 1
ATOM 549 N N . GLY A 1 75 ? 5.273 -7.603 4.529 1.00 97.88 75 GLY A N 1
ATOM 550 C CA . GLY A 1 75 ? 6.726 -7.503 4.423 1.00 97.88 75 GLY A CA 1
ATOM 551 C C . GLY A 1 75 ? 7.190 -6.196 3.784 1.00 97.88 75 GLY A C 1
ATOM 552 O O . GLY A 1 75 ? 6.374 -5.386 3.356 1.00 97.88 75 GLY A O 1
ATOM 553 N N . ASP A 1 76 ? 8.504 -6.004 3.752 1.00 97.88 76 ASP A N 1
ATOM 554 C CA . ASP A 1 76 ? 9.149 -4.814 3.197 1.00 97.88 76 ASP A CA 1
ATOM 555 C C . ASP A 1 76 ? 9.134 -4.769 1.658 1.00 97.88 76 ASP A C 1
ATOM 557 O O . ASP A 1 76 ? 8.642 -5.672 0.974 1.00 97.88 76 ASP A O 1
ATOM 561 N N . TYR A 1 77 ? 9.691 -3.688 1.109 1.00 97.69 77 TYR A N 1
ATOM 562 C CA . TYR A 1 77 ? 9.788 -3.477 -0.334 1.00 97.69 77 TYR A CA 1
ATOM 563 C C . TYR A 1 77 ? 10.542 -4.594 -1.060 1.00 97.69 77 TYR A C 1
ATOM 565 O O . TYR A 1 77 ? 10.081 -5.017 -2.113 1.00 97.69 77 TYR A O 1
ATOM 573 N N . ASP A 1 78 ? 11.639 -5.120 -0.507 1.00 97.44 78 ASP A N 1
ATOM 574 C CA . ASP A 1 78 ? 12.427 -6.168 -1.171 1.00 97.44 78 ASP A CA 1
ATOM 575 C C . ASP A 1 78 ? 11.612 -7.461 -1.291 1.00 97.44 78 ASP A C 1
ATOM 577 O O . ASP A 1 78 ? 11.547 -8.093 -2.354 1.00 97.44 78 ASP A O 1
ATOM 581 N N . ARG A 1 79 ? 10.892 -7.824 -0.223 1.00 98.19 79 ARG A N 1
ATOM 582 C CA . ARG A 1 79 ? 9.950 -8.943 -0.253 1.00 98.19 79 ARG A CA 1
ATOM 583 C C . ARG A 1 79 ? 8.820 -8.700 -1.248 1.00 98.19 79 ARG A C 1
ATOM 585 O O . ARG A 1 79 ? 8.449 -9.630 -1.967 1.00 98.19 79 ARG A O 1
ATOM 592 N N . LEU A 1 80 ? 8.258 -7.495 -1.298 1.00 97.44 80 LEU A N 1
ATOM 593 C CA . LEU A 1 80 ? 7.182 -7.156 -2.232 1.00 97.44 80 LEU A CA 1
ATOM 594 C C . LEU A 1 80 ? 7.655 -7.200 -3.688 1.00 97.44 80 LEU A C 1
ATOM 596 O O . LEU A 1 80 ? 7.012 -7.871 -4.495 1.00 97.44 80 LEU A O 1
ATOM 600 N N . ALA A 1 81 ? 8.809 -6.607 -3.995 1.00 97.56 81 ALA A N 1
ATOM 601 C CA . ALA A 1 81 ? 9.454 -6.657 -5.302 1.00 97.56 81 ALA A CA 1
ATOM 602 C C . ALA A 1 81 ? 9.687 -8.102 -5.754 1.00 97.56 81 ALA A C 1
ATOM 604 O O . ALA A 1 81 ? 9.324 -8.466 -6.873 1.00 97.56 81 ALA A O 1
ATOM 605 N N . GLN A 1 82 ? 10.196 -8.964 -4.868 1.00 97.94 82 GLN A N 1
ATOM 606 C CA . GLN A 1 82 ? 10.389 -10.379 -5.179 1.00 97.94 82 GLN A CA 1
ATOM 607 C C . GLN A 1 82 ? 9.062 -11.111 -5.431 1.00 97.94 82 GLN A C 1
ATOM 609 O O . GLN A 1 82 ? 8.994 -11.986 -6.299 1.00 97.94 82 GLN A O 1
ATOM 614 N N . ARG A 1 83 ? 7.992 -10.773 -4.697 1.00 97.06 83 ARG A N 1
ATOM 615 C CA . ARG A 1 83 ? 6.654 -11.353 -4.917 1.00 97.06 83 ARG A CA 1
ATOM 616 C C . ARG A 1 83 ? 6.036 -10.903 -6.237 1.00 97.06 83 ARG A C 1
ATOM 618 O O . ARG A 1 83 ? 5.277 -11.673 -6.820 1.00 97.06 83 ARG A O 1
ATOM 625 N N . THR A 1 84 ? 6.362 -9.704 -6.714 1.00 96.62 84 THR A N 1
ATOM 626 C CA . THR A 1 84 ? 5.865 -9.157 -7.984 1.00 96.62 84 THR A CA 1
ATOM 627 C C . THR A 1 84 ? 6.862 -9.247 -9.134 1.00 96.62 84 THR A C 1
ATOM 629 O O . THR A 1 84 ? 6.624 -8.646 -10.172 1.00 96.62 84 THR A O 1
ATOM 632 N N . LYS A 1 85 ? 7.916 -10.066 -9.022 1.00 97.25 85 LYS A N 1
ATOM 633 C CA . LYS A 1 85 ? 8.968 -10.231 -10.048 1.00 97.25 85 LYS A CA 1
ATOM 634 C C . LYS A 1 85 ? 8.511 -10.717 -11.432 1.00 97.25 85 LYS A C 1
ATOM 636 O O . LYS A 1 85 ? 9.332 -10.846 -12.323 1.00 97.25 85 LYS A O 1
ATOM 641 N N . GLN A 1 86 ? 7.249 -11.117 -11.574 1.00 96.75 86 GLN A N 1
ATOM 642 C CA . GLN A 1 86 ? 6.658 -11.541 -12.850 1.00 96.75 86 GLN A CA 1
ATOM 643 C C . GLN A 1 86 ? 5.793 -10.444 -13.488 1.00 96.75 86 GLN A C 1
ATOM 645 O O . GLN A 1 86 ? 5.253 -10.646 -14.571 1.00 96.75 86 GLN A O 1
ATOM 650 N N . VAL A 1 87 ? 5.603 -9.316 -12.800 1.00 95.56 87 VAL A N 1
ATOM 651 C CA . VAL A 1 87 ? 4.909 -8.141 -13.329 1.00 95.56 87 VAL A CA 1
ATOM 652 C C . VAL A 1 87 ? 5.969 -7.233 -13.933 1.00 95.56 87 VAL A C 1
ATOM 654 O O . VAL A 1 87 ? 6.874 -6.815 -13.218 1.00 95.56 87 VAL A O 1
ATOM 657 N N . GLU A 1 88 ? 5.851 -6.942 -15.227 1.00 94.19 88 GLU A N 1
ATOM 658 C CA . GLU A 1 88 ? 6.819 -6.129 -15.964 1.00 94.19 88 GLU A CA 1
ATOM 659 C C . GLU A 1 88 ? 6.168 -4.840 -16.504 1.00 94.19 88 GLU A C 1
ATOM 661 O O . GLU A 1 88 ? 5.170 -4.931 -17.226 1.00 94.19 88 GLU A O 1
ATOM 666 N N . PRO A 1 89 ? 6.710 -3.647 -16.181 1.00 95.06 89 PRO A N 1
ATOM 667 C CA . PRO A 1 89 ? 7.772 -3.430 -15.193 1.00 95.06 89 PRO A CA 1
ATOM 668 C C . PRO A 1 89 ? 7.278 -3.712 -13.764 1.00 95.06 89 PRO A C 1
ATOM 670 O O . PRO A 1 89 ? 6.078 -3.690 -13.490 1.00 95.06 89 PRO A O 1
ATOM 673 N N . ASN A 1 90 ? 8.195 -3.978 -12.835 1.00 97.06 90 ASN A N 1
ATOM 674 C CA . ASN A 1 90 ? 7.819 -4.311 -11.461 1.00 97.06 90 ASN A CA 1
ATOM 675 C C . ASN A 1 90 ? 7.374 -3.054 -10.682 1.00 97.06 90 ASN A C 1
ATOM 677 O O . ASN A 1 90 ? 8.213 -2.197 -10.392 1.00 97.06 90 ASN A O 1
ATOM 681 N N . PRO A 1 91 ? 6.094 -2.938 -10.267 1.00 96.44 91 PRO A N 1
ATOM 682 C CA . PRO A 1 91 ? 5.581 -1.725 -9.624 1.00 96.44 91 PRO A CA 1
ATOM 683 C C . PRO A 1 91 ? 6.156 -1.481 -8.219 1.00 96.44 91 PRO A C 1
ATOM 685 O O . PRO A 1 91 ? 6.061 -0.370 -7.711 1.00 96.44 91 PRO A O 1
ATOM 688 N N . HIS A 1 92 ? 6.763 -2.494 -7.591 1.00 97.31 92 HIS A N 1
ATOM 689 C CA . HIS A 1 92 ? 7.389 -2.378 -6.266 1.00 97.31 92 HIS A CA 1
ATOM 690 C C . HIS A 1 92 ? 8.921 -2.274 -6.326 1.00 97.31 92 HIS A C 1
ATOM 692 O O . HIS A 1 92 ? 9.579 -2.333 -5.290 1.00 97.31 92 HIS A O 1
ATOM 698 N N . ALA A 1 93 ? 9.491 -2.138 -7.525 1.00 96.94 93 ALA A N 1
ATOM 699 C CA . ALA A 1 93 ? 10.916 -1.912 -7.752 1.00 96.94 93 ALA A CA 1
ATOM 700 C C . ALA A 1 93 ? 11.103 -0.870 -8.867 1.00 96.94 93 ALA A C 1
ATOM 702 O O . ALA A 1 93 ? 11.657 -1.161 -9.927 1.00 96.94 93 ALA A O 1
ATOM 703 N N . SER A 1 94 ? 10.574 0.335 -8.644 1.00 95.31 94 SER A N 1
ATOM 704 C CA . SER A 1 94 ? 10.585 1.421 -9.627 1.00 95.31 94 SER A CA 1
ATOM 705 C C . SER A 1 94 ? 11.801 2.342 -9.477 1.00 95.31 94 SER A C 1
ATOM 707 O O . SER A 1 94 ? 12.514 2.322 -8.471 1.00 95.31 94 SER A O 1
ATOM 709 N N . HIS A 1 95 ? 12.007 3.208 -10.474 1.00 96.50 95 HIS A N 1
ATOM 710 C CA . HIS A 1 95 ? 13.035 4.251 -10.423 1.00 96.50 95 HIS A CA 1
ATOM 711 C C . HIS A 1 95 ? 12.732 5.361 -9.401 1.00 96.50 95 HIS A C 1
ATOM 713 O O . HIS A 1 95 ? 13.613 6.155 -9.092 1.00 96.50 95 HIS A O 1
ATOM 719 N N . GLU A 1 96 ? 11.504 5.439 -8.880 1.00 96.38 96 GLU A N 1
ATOM 720 C CA . GLU A 1 96 ? 11.133 6.383 -7.816 1.00 96.38 96 GLU A CA 1
ATOM 721 C C . GLU A 1 96 ? 11.521 5.872 -6.420 1.00 96.38 96 GLU A C 1
ATOM 723 O O . GLU A 1 96 ? 11.456 6.603 -5.433 1.00 96.38 96 GLU A O 1
ATOM 728 N N . GLY A 1 97 ? 11.974 4.618 -6.326 1.00 95.44 97 GLY A N 1
ATOM 729 C CA . GLY A 1 97 ? 12.422 4.018 -5.081 1.00 95.44 97 GLY A CA 1
ATOM 730 C C . GLY A 1 97 ? 11.260 3.628 -4.168 1.00 95.44 97 GLY A C 1
ATOM 731 O O . GLY A 1 97 ? 10.358 2.891 -4.560 1.00 95.44 97 GLY A O 1
ATOM 732 N N . LYS A 1 98 ? 11.327 4.053 -2.904 1.00 95.94 98 LYS A N 1
ATOM 733 C CA . LYS A 1 98 ? 10.429 3.605 -1.828 1.00 95.94 98 LYS A CA 1
ATOM 734 C C . LYS A 1 98 ? 9.267 4.583 -1.650 1.00 95.94 98 LYS A C 1
ATOM 736 O O . LYS A 1 98 ? 9.320 5.443 -0.776 1.00 95.94 98 LYS A O 1
ATOM 741 N N . LEU A 1 99 ? 8.242 4.442 -2.485 1.00 96.69 99 LEU A N 1
ATOM 742 C CA . LEU A 1 99 ? 6.996 5.207 -2.387 1.00 96.69 99 LEU A CA 1
ATOM 743 C C . LEU A 1 99 ? 6.087 4.652 -1.292 1.00 96.69 99 LEU A C 1
ATOM 745 O O . LEU A 1 99 ? 5.910 3.437 -1.212 1.00 96.69 99 LEU A O 1
ATOM 749 N N . ASP A 1 100 ? 5.452 5.531 -0.515 1.00 96.94 100 ASP A N 1
ATOM 750 C CA . ASP A 1 100 ? 4.467 5.108 0.480 1.00 96.94 100 ASP A CA 1
ATOM 751 C C . ASP A 1 100 ? 3.356 4.259 -0.147 1.00 96.94 100 ASP A C 1
ATOM 753 O O . ASP A 1 100 ? 2.855 4.554 -1.234 1.00 96.94 100 ASP A O 1
ATOM 757 N N . CYS A 1 101 ? 2.940 3.198 0.552 1.00 97.00 101 CYS A N 1
ATOM 758 C CA . CYS A 1 101 ? 1.988 2.225 0.004 1.00 97.00 101 CYS A CA 1
ATOM 759 C C . CYS A 1 101 ? 0.673 2.885 -0.442 1.00 97.00 101 CYS A C 1
ATOM 761 O O . CYS A 1 101 ? 0.082 2.497 -1.452 1.00 97.00 101 CYS A O 1
ATOM 763 N N . GLU A 1 102 ? 0.239 3.904 0.302 1.00 95.12 102 GLU A N 1
ATOM 764 C CA . GLU A 1 102 ? -0.993 4.656 0.068 1.00 95.12 102 GLU A CA 1
ATOM 765 C C . GLU A 1 102 ? -0.955 5.566 -1.164 1.00 95.12 102 GLU A C 1
ATOM 767 O O . GLU A 1 102 ? -2.007 6.037 -1.582 1.00 95.12 102 GLU A O 1
ATOM 772 N N . VAL A 1 103 ? 0.204 5.779 -1.800 1.00 96.19 103 VAL A N 1
ATOM 773 C CA . VAL A 1 103 ? 0.275 6.500 -3.085 1.00 96.19 103 VAL A CA 1
ATOM 774 C C . VAL A 1 103 ? -0.587 5.793 -4.140 1.00 96.19 103 VAL A C 1
ATOM 776 O O . VAL A 1 103 ? -1.293 6.445 -4.913 1.00 96.19 103 VAL A O 1
ATOM 779 N N . CYS A 1 104 ? -0.593 4.456 -4.116 1.00 97.06 104 CYS A N 1
ATOM 780 C CA . CYS A 1 104 ? -1.362 3.620 -5.039 1.00 97.06 104 CYS A CA 1
ATOM 781 C C . CYS A 1 104 ? -2.513 2.874 -4.340 1.00 97.06 104 CYS A C 1
ATOM 783 O O . CYS A 1 104 ? -3.632 2.812 -4.866 1.00 97.06 104 CYS A O 1
ATOM 785 N N . HIS A 1 105 ? -2.248 2.288 -3.166 1.00 96.88 105 HIS A N 1
ATOM 786 C CA . HIS A 1 105 ? -3.174 1.409 -2.447 1.00 96.88 105 HIS A CA 1
ATOM 787 C C . HIS A 1 105 ? -4.010 2.185 -1.426 1.00 96.88 105 HIS A C 1
ATOM 789 O O . HIS A 1 105 ? -3.658 2.312 -0.255 1.00 96.88 105 HIS A O 1
ATOM 795 N N . HIS A 1 106 ? -5.160 2.684 -1.876 1.00 95.19 106 HIS A N 1
ATOM 796 C CA . HIS A 1 106 ? -6.050 3.490 -1.046 1.00 95.19 106 HIS A CA 1
ATOM 797 C C . HIS A 1 106 ? -6.975 2.637 -0.166 1.00 95.19 106 HIS A C 1
ATOM 799 O O . HIS A 1 106 ? -7.757 1.828 -0.666 1.00 95.19 106 HIS A O 1
ATOM 805 N N . GLY A 1 107 ? -6.944 2.877 1.149 1.00 94.50 107 GLY A N 1
ATOM 806 C CA . GLY A 1 107 ? -7.787 2.188 2.134 1.00 94.50 107 GLY A CA 1
ATOM 807 C C . GLY A 1 107 ? -9.289 2.352 1.875 1.00 94.50 107 GLY A C 1
ATOM 808 O O . GLY A 1 107 ? -10.003 1.369 1.685 1.00 94.50 107 GLY A O 1
ATOM 809 N N . HIS A 1 108 ? -9.761 3.601 1.841 1.00 94.62 108 HIS A N 1
ATOM 810 C CA . HIS A 1 108 ? -11.192 3.954 1.858 1.00 94.62 108 HIS A CA 1
ATOM 811 C C . HIS A 1 108 ? -11.683 4.670 0.587 1.00 94.62 108 HIS A C 1
ATOM 813 O O . HIS A 1 108 ? -12.692 5.372 0.612 1.00 94.62 108 HIS A O 1
ATOM 819 N N . LYS A 1 109 ? -10.960 4.532 -0.526 1.00 92.75 109 LYS A N 1
ATOM 820 C CA . LYS A 1 109 ? -11.339 5.062 -1.846 1.00 92.75 109 LYS A CA 1
ATOM 821 C C . LYS A 1 109 ? -10.751 4.161 -2.946 1.00 92.75 109 LYS A C 1
ATOM 823 O O . LYS A 1 109 ? -9.937 3.294 -2.624 1.00 92.75 109 LYS A O 1
ATOM 828 N N . PRO A 1 110 ? -11.142 4.316 -4.225 1.00 94.06 110 PRO A N 1
ATOM 829 C CA . PRO A 1 110 ? -10.568 3.523 -5.311 1.00 94.06 110 PRO A CA 1
ATOM 830 C C . PRO A 1 110 ? -9.040 3.665 -5.383 1.00 94.06 110 PRO A C 1
ATOM 832 O O . PRO A 1 110 ? -8.553 4.774 -5.160 1.00 94.06 110 PRO A O 1
ATOM 835 N N . PRO A 1 111 ? -8.293 2.591 -5.708 1.00 95.31 111 PRO A N 1
ATOM 836 C CA . PRO A 1 111 ? -6.847 2.652 -5.897 1.00 95.31 111 PRO A CA 1
ATOM 837 C C . PRO A 1 111 ? -6.478 3.486 -7.137 1.00 95.31 111 PRO A C 1
ATOM 839 O O . PRO A 1 111 ? -7.312 3.717 -8.016 1.00 95.31 111 PRO A O 1
ATOM 842 N N . THR A 1 112 ? -5.221 3.918 -7.228 1.00 95.44 112 THR A N 1
ATOM 843 C CA . THR A 1 112 ? -4.716 4.710 -8.362 1.00 95.44 112 THR A CA 1
ATOM 844 C C . THR A 1 112 ? -3.470 4.066 -8.956 1.00 95.44 112 THR A C 1
ATOM 846 O O . THR A 1 112 ? -2.577 3.662 -8.218 1.00 95.44 112 THR A O 1
ATOM 849 N N . ASP A 1 113 ? -3.393 3.998 -10.288 1.00 96.81 113 ASP A N 1
ATOM 850 C CA . ASP A 1 113 ? -2.148 3.695 -11.001 1.00 96.81 113 ASP A CA 1
ATOM 851 C C . ASP A 1 113 ? -1.285 4.964 -11.052 1.00 96.81 113 ASP A C 1
ATOM 853 O O . ASP A 1 113 ? -1.450 5.806 -11.934 1.00 96.81 113 ASP A O 1
ATOM 857 N N . HIS A 1 114 ? -0.406 5.129 -10.061 1.00 97.50 114 HIS A N 1
ATOM 858 C CA . HIS A 1 114 ? 0.494 6.281 -9.979 1.00 97.50 114 HIS A CA 1
ATOM 859 C C . HIS A 1 114 ? 1.446 6.352 -11.181 1.00 97.50 114 HIS A C 1
ATOM 861 O O . HIS A 1 114 ? 1.625 7.417 -11.776 1.00 97.50 114 HIS A O 1
ATOM 867 N N . CYS A 1 115 ? 1.986 5.202 -11.593 1.00 97.12 115 CYS A N 1
ATOM 868 C CA . CYS A 1 115 ? 2.873 5.078 -12.749 1.00 97.12 115 CYS A CA 1
ATOM 869 C C . CYS A 1 115 ? 2.160 5.491 -14.045 1.00 97.12 115 CYS A C 1
ATOM 871 O O . CYS A 1 115 ? 2.785 6.045 -14.948 1.00 97.12 115 CYS A O 1
ATOM 873 N N . GLY A 1 116 ? 0.842 5.273 -14.100 1.00 97.06 116 GLY A N 1
ATOM 874 C CA . GLY A 1 116 ? -0.065 5.682 -15.172 1.00 97.06 116 GLY A CA 1
ATOM 875 C C . GLY A 1 116 ? -0.074 7.182 -15.494 1.00 97.06 116 GLY A C 1
ATOM 876 O O . GLY A 1 116 ? -0.553 7.576 -16.555 1.00 97.06 116 GLY A O 1
ATOM 877 N N . SER A 1 117 ? 0.455 8.030 -14.604 1.00 96.19 117 SER A N 1
ATOM 878 C CA . SER A 1 117 ? 0.596 9.472 -14.853 1.00 96.19 117 SER A CA 1
ATOM 879 C C . SER A 1 117 ? 1.663 9.806 -15.903 1.00 96.19 117 SER A C 1
ATOM 881 O O . SER A 1 117 ? 1.518 10.787 -16.631 1.00 96.19 117 SER A O 1
ATOM 883 N N . CYS A 1 118 ? 2.698 8.968 -16.009 1.00 97.81 118 CYS A N 1
ATOM 884 C CA . CYS A 1 118 ? 3.821 9.136 -16.935 1.00 97.81 118 CYS A CA 1
ATOM 885 C C . CYS A 1 118 ? 3.914 7.995 -17.958 1.00 97.81 118 CYS A C 1
ATOM 887 O O . CYS A 1 118 ? 4.481 8.165 -19.037 1.00 97.81 118 CYS A O 1
ATOM 889 N N . HIS A 1 119 ? 3.369 6.824 -17.629 1.00 97.31 119 HIS A N 1
ATOM 890 C CA . HIS A 1 119 ? 3.498 5.603 -18.413 1.00 97.31 119 HIS A CA 1
ATOM 891 C C . HIS A 1 119 ? 2.137 5.018 -18.787 1.00 97.31 119 HIS A C 1
ATOM 893 O O . HIS A 1 119 ? 1.122 5.294 -18.164 1.00 97.31 119 HIS A O 1
ATOM 899 N N . SER A 1 120 ? 2.113 4.144 -19.791 1.00 96.12 120 SER A N 1
ATOM 900 C CA . SER A 1 120 ? 0.886 3.473 -20.246 1.00 96.12 120 SER A CA 1
ATOM 901 C C . SER A 1 120 ? 0.910 1.964 -19.986 1.00 96.12 120 SER A C 1
ATOM 903 O O . SER A 1 120 ? 0.443 1.185 -20.811 1.00 96.12 120 SER A O 1
ATOM 905 N N . PHE A 1 121 ? 1.461 1.537 -18.843 1.00 94.69 121 PHE A N 1
ATOM 906 C CA . PHE A 1 121 ? 1.519 0.117 -18.458 1.00 94.69 121 PHE A CA 1
ATOM 907 C C . PHE A 1 121 ? 0.136 -0.468 -18.139 1.00 94.69 121 PHE A C 1
ATOM 909 O O . PHE A 1 121 ? -0.093 -1.660 -18.333 1.00 94.69 121 PHE A O 1
ATOM 916 N N . GLY A 1 122 ? -0.793 0.372 -17.667 1.00 94.12 122 GLY A N 1
ATOM 917 C CA . GLY A 1 122 ? -2.165 -0.026 -17.364 1.00 94.12 122 GLY A CA 1
ATOM 918 C C . GLY A 1 122 ? -2.260 -0.935 -16.140 1.00 94.12 122 GLY A C 1
ATOM 919 O O . GLY A 1 122 ? -2.951 -1.961 -16.179 1.00 94.12 122 GLY A O 1
ATOM 920 N N . PHE A 1 123 ? -1.561 -0.594 -15.053 1.00 95.56 123 PHE A N 1
ATOM 921 C CA . PHE A 1 123 ? -1.562 -1.433 -13.864 1.00 95.56 123 PHE A CA 1
ATOM 922 C C . PHE A 1 123 ? -2.942 -1.486 -13.216 1.00 95.56 123 PHE A C 1
ATOM 924 O O . PHE A 1 123 ? -3.612 -0.482 -12.983 1.00 95.56 123 PHE A O 1
ATOM 931 N N . LYS A 1 124 ? -3.354 -2.703 -12.852 1.00 93.25 124 LYS A N 1
ATOM 932 C CA . LYS A 1 124 ? -4.558 -2.932 -12.050 1.00 93.25 124 LYS A CA 1
ATOM 933 C C . LYS A 1 124 ? -4.177 -3.048 -10.585 1.00 93.25 124 LYS A C 1
ATOM 935 O O . LYS A 1 124 ? -3.963 -4.149 -10.072 1.00 93.25 124 LYS A O 1
ATOM 940 N N . VAL A 1 125 ? -4.082 -1.894 -9.936 1.00 93.44 125 VAL A N 1
ATOM 941 C CA . VAL A 1 125 ? -3.796 -1.792 -8.504 1.00 93.44 125 VAL A CA 1
ATOM 942 C C . VAL A 1 125 ? -4.949 -2.414 -7.709 1.00 93.44 125 VAL A C 1
ATOM 944 O O . VAL A 1 125 ? -6.122 -2.191 -8.017 1.00 93.44 125 VAL A O 1
ATOM 947 N N . LYS A 1 126 ? -4.609 -3.264 -6.735 1.00 81.94 126 LYS A N 1
ATOM 948 C CA . LYS A 1 126 ? -5.570 -4.041 -5.938 1.00 81.94 126 LYS A CA 1
ATOM 949 C C . LYS A 1 126 ? -5.839 -3.408 -4.584 1.00 81.94 126 LYS A C 1
ATOM 951 O O . LYS A 1 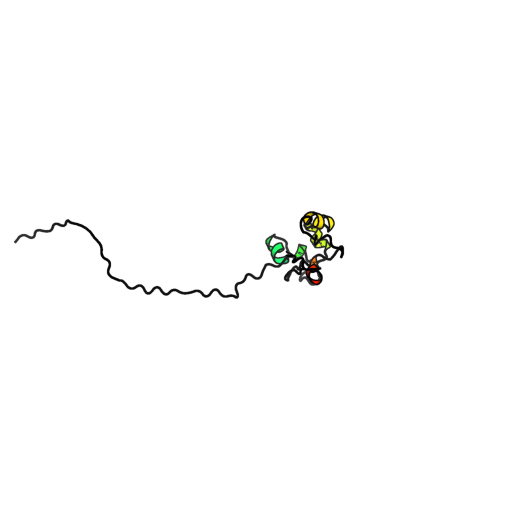126 ? -4.877 -2.892 -3.977 1.00 81.94 126 LYS A O 1
#